Protein AF-A0A178X0Q4-F1 (afdb_monomer_lite)

Secondary structure (DSSP, 8-state):
-HHHHHHHHHHHHHHHHHHHHTT-HHHHHHHHHHHHHHHHHHHHHHHHHHHHTT-GGGHHHHHHHHHHHHHHHHHHHHHHHHTT-S-HHHHHHHHHHHHHHHHHHIIIIIHHHHHT--

Structure (mmCIF, N/CA/C/O backbone):
data_AF-A0A178X0Q4-F1
#
_entry.id   AF-A0A178X0Q4-F1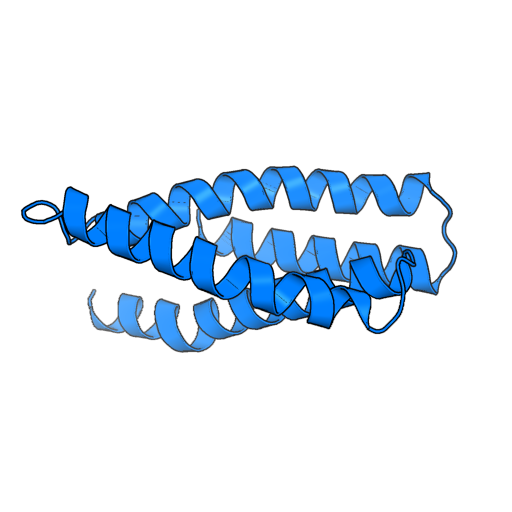
#
loop_
_atom_site.group_PDB
_atom_site.id
_atom_site.type_symbol
_atom_site.label_atom_id
_atom_site.label_alt_id
_atom_site.label_comp_id
_atom_site.label_asym_id
_atom_site.label_entity_id
_atom_site.label_seq_id
_atom_site.pdbx_PDB_ins_code
_atom_site.Cartn_x
_atom_s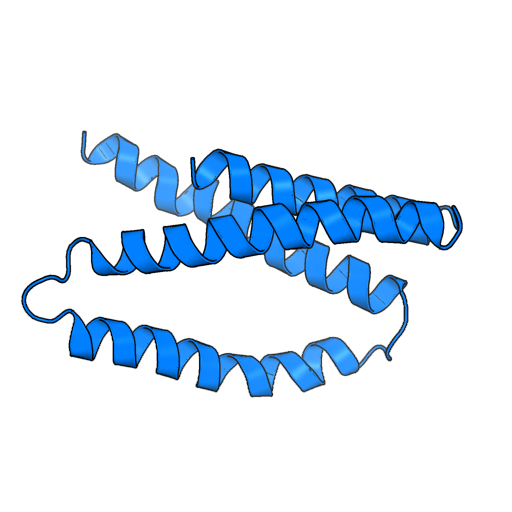ite.Cartn_y
_atom_site.Cartn_z
_atom_site.occupancy
_atom_site.B_iso_or_equiv
_atom_site.auth_seq_id
_atom_site.auth_comp_id
_atom_site.auth_asym_id
_atom_site.auth_atom_id
_atom_site.pdbx_PDB_model_num
ATOM 1 N N . MET A 1 1 ? 1.341 13.329 11.445 1.00 78.50 1 MET A N 1
ATOM 2 C CA . MET A 1 1 ? 2.519 12.544 11.004 1.00 78.50 1 MET A CA 1
ATOM 3 C C . MET A 1 1 ? 2.130 11.283 10.235 1.00 78.50 1 MET A C 1
ATOM 5 O O . MET A 1 1 ? 2.575 11.142 9.106 1.00 78.50 1 MET A O 1
ATOM 9 N N . TYR A 1 2 ? 1.250 10.425 10.767 1.00 87.62 2 TYR A N 1
ATOM 10 C CA . TYR A 1 2 ? 0.823 9.187 10.089 1.00 87.62 2 TYR A CA 1
ATOM 11 C C . TYR A 1 2 ? 0.252 9.393 8.669 1.00 87.62 2 TYR A C 1
ATOM 13 O O . TYR A 1 2 ? 0.620 8.669 7.748 1.00 87.62 2 TYR A O 1
ATOM 21 N N . VAL A 1 3 ? -0.575 10.429 8.464 1.00 90.19 3 VAL A N 1
ATOM 22 C CA . VAL A 1 3 ? -1.159 10.753 7.145 1.00 90.19 3 VAL A CA 1
ATOM 23 C C . VAL A 1 3 ? -0.098 11.122 6.114 1.00 90.19 3 VAL A C 1
ATOM 25 O O . VAL A 1 3 ? -0.113 10.590 5.015 1.00 90.19 3 VAL A O 1
ATOM 28 N N . LEU A 1 4 ? 0.864 11.969 6.488 1.00 90.94 4 LEU A N 1
ATOM 29 C CA . LEU A 1 4 ? 1.953 12.359 5.590 1.00 90.94 4 LEU A CA 1
ATOM 30 C C . LEU A 1 4 ? 2.818 11.157 5.202 1.00 90.94 4 LEU A C 1
ATOM 32 O O . LEU A 1 4 ? 3.132 10.982 4.029 1.00 90.94 4 LEU A O 1
ATOM 36 N N . GLY A 1 5 ? 3.166 10.302 6.169 1.00 91.62 5 GLY A N 1
ATOM 37 C CA . GLY A 1 5 ? 3.982 9.120 5.896 1.00 91.62 5 GLY A CA 1
ATOM 38 C C . GLY A 1 5 ? 3.275 8.098 5.000 1.00 91.62 5 GLY A C 1
ATOM 39 O O . GLY A 1 5 ? 3.894 7.520 4.111 1.00 91.62 5 GLY A O 1
ATOM 40 N N . THR A 1 6 ? 1.971 7.885 5.188 1.00 91.56 6 THR A N 1
ATOM 41 C CA . THR A 1 6 ? 1.186 6.946 4.362 1.00 91.56 6 THR A CA 1
ATOM 42 C C . THR A 1 6 ? 0.994 7.474 2.941 1.00 91.56 6 THR A C 1
ATOM 44 O O . THR A 1 6 ? 1.205 6.740 1.982 1.00 91.56 6 THR A O 1
ATOM 47 N N . THR A 1 7 ? 0.728 8.772 2.772 1.00 92.88 7 THR A N 1
ATOM 48 C CA . THR A 1 7 ? 0.700 9.381 1.432 1.00 92.88 7 THR A CA 1
ATOM 49 C C . THR A 1 7 ? 2.072 9.363 0.756 1.00 92.88 7 THR A C 1
ATOM 51 O O . THR A 1 7 ? 2.165 9.131 -0.446 1.00 92.88 7 THR A O 1
ATOM 54 N N . PHE A 1 8 ? 3.149 9.569 1.520 1.00 94.19 8 PHE A N 1
ATOM 55 C CA . PHE A 1 8 ? 4.514 9.551 0.995 1.00 94.19 8 PHE A CA 1
ATOM 56 C C . PHE A 1 8 ? 4.942 8.145 0.557 1.00 94.19 8 PHE A C 1
ATOM 58 O O . PHE A 1 8 ? 5.502 7.985 -0.523 1.00 94.19 8 PHE A O 1
ATOM 65 N N . THR A 1 9 ? 4.638 7.113 1.350 1.00 93.06 9 THR A N 1
ATOM 66 C CA . THR A 1 9 ? 4.904 5.710 0.973 1.00 93.06 9 THR A CA 1
ATOM 67 C C . THR A 1 9 ? 4.142 5.298 -0.279 1.00 93.06 9 THR A C 1
ATOM 69 O O . THR A 1 9 ? 4.719 4.642 -1.143 1.00 93.06 9 THR A O 1
ATOM 72 N N . ALA A 1 10 ? 2.888 5.734 -0.432 1.00 93.56 10 ALA A N 1
ATOM 73 C CA . ALA A 1 10 ? 2.133 5.509 -1.660 1.00 93.56 10 ALA A CA 1
ATOM 74 C C . ALA A 1 10 ? 2.769 6.209 -2.872 1.00 93.56 10 ALA A C 1
ATOM 76 O O . ALA A 1 10 ? 2.914 5.590 -3.924 1.00 93.56 10 ALA A O 1
ATOM 77 N N . ALA A 1 11 ? 3.219 7.460 -2.724 1.00 94.81 11 ALA A N 1
ATOM 78 C CA . ALA A 1 11 ? 3.927 8.168 -3.790 1.00 94.81 11 ALA A CA 1
ATOM 79 C C . ALA A 1 11 ? 5.247 7.472 -4.174 1.00 94.81 11 ALA A C 1
ATOM 81 O O . ALA A 1 11 ? 5.534 7.303 -5.359 1.00 94.81 11 ALA A O 1
ATOM 82 N N . ALA A 1 12 ? 6.018 7.003 -3.188 1.00 94.12 12 ALA A N 1
ATOM 83 C CA . ALA A 1 12 ? 7.238 6.233 -3.420 1.00 94.12 12 ALA A CA 1
ATOM 84 C C . ALA A 1 12 ? 6.955 4.900 -4.139 1.00 94.12 12 ALA A C 1
ATOM 86 O O . ALA A 1 12 ? 7.703 4.529 -5.041 1.00 94.12 12 ALA A O 1
ATOM 87 N N . ALA A 1 13 ? 5.856 4.212 -3.810 1.00 93.81 13 ALA A N 1
ATOM 88 C CA . ALA A 1 13 ? 5.444 2.984 -4.494 1.00 93.81 13 ALA A CA 1
ATOM 89 C C . ALA A 1 13 ? 5.100 3.237 -5.974 1.00 93.81 13 ALA A C 1
ATOM 91 O O . ALA A 1 13 ? 5.538 2.497 -6.856 1.00 93.81 13 ALA A O 1
ATOM 92 N N . VAL A 1 14 ? 4.386 4.330 -6.264 1.00 94.38 14 VAL A N 1
ATOM 93 C CA . VAL A 1 14 ? 4.078 4.744 -7.643 1.00 94.38 14 VAL A CA 1
ATOM 94 C C . VAL A 1 14 ? 5.356 5.092 -8.409 1.00 94.38 14 VAL A C 1
ATOM 96 O O . VAL A 1 14 ? 5.529 4.645 -9.542 1.00 94.38 14 VAL A O 1
ATOM 99 N N . ALA A 1 15 ? 6.281 5.829 -7.787 1.00 92.62 15 ALA A N 1
ATOM 100 C CA . ALA A 1 15 ? 7.576 6.151 -8.385 1.00 92.62 15 ALA A CA 1
ATOM 101 C C . ALA A 1 15 ? 8.404 4.889 -8.685 1.00 92.62 15 ALA A C 1
ATOM 103 O O . ALA A 1 15 ? 8.986 4.780 -9.764 1.00 92.62 15 ALA A O 1
ATOM 104 N N . MET A 1 16 ? 8.400 3.907 -7.776 1.00 94.62 16 MET A N 1
ATOM 105 C CA . MET A 1 16 ? 9.029 2.599 -7.986 1.00 94.62 16 MET A CA 1
ATOM 106 C C . MET A 1 16 ? 8.420 1.872 -9.191 1.00 94.62 16 MET A C 1
ATOM 108 O O . MET A 1 16 ? 9.162 1.375 -10.035 1.00 94.62 16 MET A O 1
ATOM 112 N N . SER A 1 17 ? 7.090 1.846 -9.318 1.00 92.62 17 SER A N 1
ATOM 113 C CA . SER A 1 17 ? 6.423 1.245 -10.482 1.00 92.62 17 SER A CA 1
ATOM 114 C C . SER A 1 17 ? 6.783 1.952 -11.789 1.00 92.62 17 SER A C 1
ATOM 116 O O . SER A 1 17 ? 7.043 1.285 -12.787 1.00 92.62 17 SER A O 1
ATOM 118 N N . GLY A 1 18 ? 6.881 3.285 -11.781 1.00 91.62 18 GLY A N 1
ATOM 119 C CA . GLY A 1 18 ? 7.380 4.052 -12.923 1.00 91.62 18 GLY A CA 1
ATOM 120 C C . GLY A 1 18 ? 8.808 3.655 -13.310 1.00 91.62 18 GLY A C 1
ATOM 121 O O . GLY A 1 18 ? 9.065 3.351 -14.471 1.00 91.62 18 GLY A O 1
ATOM 122 N N . ALA A 1 19 ? 9.725 3.577 -12.341 1.00 91.94 19 ALA A N 1
ATOM 123 C CA . ALA A 1 19 ? 11.116 3.191 -12.588 1.00 91.94 19 ALA A CA 1
ATOM 124 C C . ALA A 1 19 ? 11.239 1.806 -13.247 1.00 91.94 19 ALA A C 1
ATOM 126 O O . ALA A 1 19 ? 12.063 1.620 -14.144 1.00 91.94 19 ALA A O 1
ATOM 127 N N . VAL A 1 20 ? 10.393 0.854 -12.838 1.00 92.62 20 VAL A N 1
ATOM 128 C CA . VAL A 1 20 ? 10.346 -0.483 -13.442 1.00 92.62 20 VAL A CA 1
ATOM 129 C C . VAL A 1 20 ? 9.785 -0.434 -14.867 1.00 92.62 20 VAL A C 1
ATOM 131 O O . VAL A 1 20 ? 10.373 -1.035 -15.763 1.00 92.62 20 VAL A O 1
ATOM 134 N N . LEU A 1 21 ? 8.688 0.296 -15.100 1.00 91.69 21 LEU A N 1
ATOM 135 C CA . LEU A 1 21 ? 8.051 0.400 -16.422 1.00 91.69 21 LEU A CA 1
ATOM 136 C C . LEU A 1 21 ? 8.954 1.066 -17.469 1.00 91.69 21 LEU A C 1
ATOM 138 O O . LEU A 1 21 ? 8.956 0.650 -18.624 1.00 91.69 21 LEU A O 1
ATOM 142 N N . PHE A 1 22 ? 9.738 2.069 -17.070 1.00 91.19 22 PHE A N 1
ATOM 143 C CA . PHE A 1 22 ? 10.683 2.757 -17.956 1.00 91.19 22 PHE A CA 1
ATOM 144 C C . PHE A 1 22 ? 12.051 2.067 -18.052 1.00 91.19 22 PHE A C 1
ATOM 146 O O . PHE A 1 22 ? 12.935 2.569 -18.742 1.00 91.19 22 PHE A O 1
ATOM 153 N N . GLY A 1 23 ? 12.257 0.940 -17.361 1.00 86.12 23 GLY A N 1
ATOM 154 C CA . GLY A 1 23 ? 13.525 0.212 -17.394 1.00 86.12 23 GLY A CA 1
ATOM 155 C C . GLY A 1 23 ? 14.715 1.032 -16.883 1.00 86.12 23 GLY A C 1
ATOM 156 O O . GLY A 1 23 ? 15.835 0.836 -17.345 1.00 86.12 23 GLY A O 1
ATOM 157 N N . ALA A 1 24 ? 14.497 1.940 -15.925 1.00 84.06 24 ALA A N 1
ATOM 158 C CA . ALA A 1 24 ? 15.475 2.937 -15.468 1.00 84.06 24 ALA A CA 1
ATOM 159 C C . ALA A 1 24 ? 16.690 2.358 -14.697 1.00 84.06 24 ALA A C 1
ATOM 161 O O . ALA A 1 24 ? 17.495 3.097 -14.126 1.00 84.06 24 ALA A O 1
ATOM 162 N N . GLY A 1 25 ? 16.840 1.032 -14.679 1.00 89.62 25 GLY A N 1
ATOM 163 C CA . GLY A 1 25 ? 17.929 0.317 -14.024 1.00 89.62 25 GLY A CA 1
ATOM 164 C C . GLY A 1 25 ? 17.729 0.112 -12.521 1.00 89.62 25 GLY A C 1
ATOM 165 O O . GLY A 1 25 ? 16.778 0.589 -11.901 1.00 89.62 25 GLY A O 1
ATOM 166 N N . LEU A 1 26 ? 18.660 -0.630 -11.916 1.00 89.25 26 LEU A N 1
ATOM 167 C CA . LEU A 1 26 ? 18.571 -1.051 -10.515 1.00 89.25 26 LEU A CA 1
ATOM 168 C C . LEU A 1 26 ? 18.622 0.131 -9.537 1.00 89.25 26 LEU A C 1
ATOM 170 O O . LEU A 1 26 ? 17.862 0.166 -8.574 1.00 89.25 26 LEU A O 1
ATOM 174 N N . ALA A 1 27 ? 19.483 1.120 -9.791 1.00 90.50 27 ALA A N 1
ATOM 175 C CA . ALA A 1 27 ? 19.619 2.283 -8.915 1.00 90.50 27 ALA A CA 1
ATOM 176 C C . ALA A 1 27 ? 18.307 3.082 -8.810 1.00 90.50 27 ALA A C 1
ATOM 178 O O . ALA A 1 27 ? 17.906 3.471 -7.713 1.00 90.50 27 ALA A O 1
ATOM 179 N N . ALA A 1 28 ? 17.597 3.252 -9.930 1.00 90.00 28 ALA A N 1
ATOM 180 C CA . ALA A 1 28 ? 16.312 3.946 -9.971 1.00 90.00 28 ALA A CA 1
ATOM 181 C C . ALA A 1 28 ? 15.186 3.183 -9.252 1.00 90.00 28 ALA A C 1
ATOM 183 O O . ALA A 1 28 ? 14.228 3.806 -8.806 1.00 90.00 28 ALA A O 1
ATOM 184 N N . LEU A 1 29 ? 15.302 1.859 -9.103 1.00 91.69 29 LEU A N 1
ATOM 185 C CA . LEU A 1 29 ? 14.388 1.040 -8.300 1.00 91.69 29 LEU A CA 1
ATOM 186 C C . LEU A 1 29 ? 14.720 1.123 -6.804 1.00 91.69 29 LEU A C 1
ATOM 188 O O . LEU A 1 29 ? 13.819 1.233 -5.973 1.00 91.69 29 LEU A O 1
ATOM 192 N N . LEU A 1 30 ? 16.006 1.087 -6.450 1.00 93.44 30 LEU A N 1
ATOM 193 C CA . LEU A 1 30 ? 16.451 1.046 -5.055 1.00 93.44 30 LEU A CA 1
ATOM 194 C C . LEU A 1 30 ? 16.145 2.333 -4.284 1.00 93.44 30 LEU A C 1
ATOM 196 O O . LEU A 1 30 ? 15.800 2.262 -3.107 1.00 93.44 30 LEU A O 1
ATOM 200 N N . ILE A 1 31 ? 16.234 3.499 -4.927 1.00 94.88 31 ILE A N 1
ATOM 201 C CA . ILE A 1 31 ? 15.937 4.793 -4.290 1.00 94.88 31 ILE A CA 1
ATOM 202 C C . ILE A 1 31 ? 14.490 4.855 -3.756 1.00 94.88 31 ILE A C 1
ATOM 204 O O . ILE A 1 31 ? 14.312 5.052 -2.550 1.00 94.88 31 ILE A O 1
ATOM 208 N N . PRO A 1 32 ? 13.439 4.670 -4.581 1.00 92.88 32 PRO A N 1
ATOM 209 C CA . PRO A 1 32 ? 12.064 4.707 -4.095 1.00 92.88 32 PRO A CA 1
ATOM 210 C C . PRO A 1 32 ? 11.759 3.548 -3.143 1.00 92.88 32 PRO A C 1
ATOM 212 O O . PRO A 1 32 ? 11.009 3.736 -2.188 1.00 92.88 32 PRO A O 1
ATOM 215 N N . LEU A 1 33 ? 12.387 2.384 -3.332 1.00 93.19 33 LEU A N 1
ATOM 216 C CA . LEU A 1 33 ? 12.272 1.261 -2.405 1.00 93.19 33 LEU A CA 1
ATOM 217 C C . LEU A 1 33 ? 12.803 1.609 -1.003 1.00 93.19 33 LEU A C 1
ATOM 219 O O . LEU A 1 33 ? 12.134 1.337 -0.007 1.00 93.19 33 LEU A O 1
ATOM 223 N N . ALA A 1 34 ? 13.967 2.255 -0.912 1.00 94.31 34 ALA A N 1
ATOM 224 C CA . ALA A 1 34 ? 14.543 2.693 0.357 1.00 94.31 34 ALA A CA 1
ATOM 225 C C . ALA A 1 34 ? 13.647 3.725 1.061 1.00 94.31 34 ALA A C 1
ATOM 227 O O . ALA A 1 34 ? 13.383 3.608 2.259 1.00 94.31 34 ALA A O 1
ATOM 228 N N . LEU A 1 35 ? 13.121 4.698 0.310 1.00 93.88 35 LEU A N 1
ATOM 229 C CA . LEU A 1 35 ? 12.178 5.693 0.830 1.00 93.88 35 LEU A CA 1
ATOM 230 C C . LEU A 1 35 ? 10.889 5.047 1.345 1.00 93.88 35 LEU A C 1
ATOM 232 O O . LEU A 1 35 ? 10.388 5.413 2.411 1.00 93.88 35 LEU A O 1
ATOM 236 N N . LEU A 1 36 ? 10.375 4.064 0.607 1.00 94.12 36 LEU A N 1
ATOM 237 C CA . LEU A 1 36 ? 9.191 3.312 0.986 1.00 94.12 36 LEU A CA 1
ATOM 238 C C . LEU A 1 36 ? 9.434 2.517 2.270 1.00 94.12 36 LEU A C 1
ATOM 240 O O . LEU A 1 36 ? 8.599 2.573 3.166 1.00 94.12 36 LEU A O 1
ATOM 244 N N . MET A 1 37 ? 10.574 1.838 2.412 1.00 93.69 37 MET A N 1
ATOM 245 C CA . MET A 1 37 ? 10.923 1.110 3.639 1.00 93.69 37 MET A CA 1
ATOM 246 C C . MET A 1 37 ? 11.056 2.049 4.845 1.00 93.69 37 MET A C 1
ATOM 248 O O . MET A 1 37 ? 10.512 1.767 5.913 1.00 93.69 37 MET A O 1
ATOM 252 N N . PHE A 1 38 ? 11.714 3.198 4.667 1.00 93.25 38 PHE A N 1
ATOM 253 C CA . PHE A 1 38 ? 11.915 4.188 5.726 1.00 93.25 38 PHE A CA 1
ATOM 254 C C . PHE A 1 38 ? 10.589 4.780 6.231 1.00 93.25 38 PHE A C 1
ATOM 256 O O . PHE A 1 38 ? 10.288 4.776 7.430 1.00 93.25 38 PHE A O 1
ATOM 263 N N . ALA A 1 39 ? 9.748 5.258 5.315 1.00 92.50 39 ALA A N 1
ATOM 264 C CA . ALA A 1 39 ? 8.456 5.827 5.677 1.00 92.50 39 ALA A CA 1
ATOM 265 C C . ALA A 1 39 ? 7.422 4.745 6.058 1.00 92.50 39 ALA A C 1
ATOM 267 O O . ALA A 1 39 ? 6.563 4.964 6.913 1.00 92.50 39 ALA A O 1
ATOM 268 N N . GLY A 1 40 ? 7.519 3.548 5.480 1.00 89.88 40 GLY A N 1
ATOM 269 C CA . GLY A 1 40 ? 6.662 2.398 5.770 1.00 89.88 40 GLY A CA 1
ATOM 270 C C . GLY A 1 40 ? 6.854 1.882 7.191 1.00 89.88 40 GLY A C 1
ATOM 271 O O . GLY A 1 40 ? 5.880 1.719 7.921 1.00 89.88 40 GLY A O 1
ATOM 272 N N . GLY A 1 41 ? 8.104 1.718 7.629 1.00 89.88 41 GLY A N 1
ATOM 273 C CA . GLY A 1 41 ? 8.398 1.281 8.994 1.00 89.88 41 GLY A CA 1
ATOM 274 C C . GLY A 1 41 ? 7.888 2.270 10.046 1.00 89.88 41 GLY A C 1
ATOM 275 O O . GLY A 1 41 ? 7.219 1.885 11.007 1.00 89.88 41 GLY A O 1
ATOM 276 N N . THR A 1 42 ? 8.130 3.568 9.835 1.00 89.75 42 THR A N 1
ATOM 277 C CA . THR A 1 42 ? 7.669 4.612 10.767 1.00 89.75 42 THR A CA 1
ATOM 278 C C . THR A 1 42 ? 6.146 4.729 10.796 1.00 89.75 42 THR A C 1
ATOM 280 O O . THR A 1 42 ? 5.559 4.869 11.871 1.00 89.75 42 THR A O 1
ATOM 283 N N . THR A 1 43 ? 5.468 4.640 9.650 1.00 91.94 43 THR A N 1
ATOM 284 C CA . THR A 1 43 ? 3.998 4.653 9.611 1.00 91.94 43 THR A CA 1
ATOM 285 C C . THR A 1 43 ? 3.404 3.429 10.284 1.00 91.94 43 THR A C 1
ATOM 287 O O . THR A 1 43 ? 2.472 3.589 11.063 1.00 91.94 43 THR A O 1
ATOM 290 N N . GLN A 1 44 ? 3.956 2.235 10.074 1.00 88.94 44 GLN A N 1
ATOM 291 C CA . GLN A 1 44 ? 3.445 1.012 10.690 1.00 88.94 44 GLN A CA 1
ATOM 292 C C . GLN A 1 44 ? 3.515 1.059 12.224 1.00 88.94 44 GLN A C 1
ATOM 294 O O . GLN A 1 44 ? 2.520 0.773 12.890 1.00 88.94 44 GLN A O 1
ATOM 299 N N . ALA A 1 45 ? 4.640 1.509 12.789 1.00 90.62 45 ALA A N 1
ATOM 300 C CA . ALA A 1 45 ? 4.782 1.677 14.237 1.00 90.62 45 ALA A CA 1
ATOM 301 C C . ALA A 1 45 ? 3.771 2.691 14.805 1.00 90.62 45 ALA A C 1
ATOM 303 O O . ALA A 1 45 ? 3.061 2.400 15.770 1.00 90.62 45 ALA A O 1
ATOM 304 N N . ASN A 1 46 ? 3.647 3.858 14.163 1.00 92.62 46 ASN A N 1
ATOM 305 C CA . ASN A 1 46 ? 2.689 4.890 14.568 1.00 92.62 46 ASN A CA 1
ATOM 306 C C . ASN A 1 46 ? 1.228 4.435 14.414 1.00 92.62 46 ASN A C 1
ATOM 308 O O . ASN A 1 46 ? 0.387 4.776 15.242 1.00 92.62 46 ASN A O 1
ATOM 312 N N . GLY A 1 47 ? 0.920 3.663 13.370 1.00 90.88 47 GLY A N 1
ATOM 313 C CA . GLY A 1 47 ? -0.412 3.120 13.118 1.00 90.88 47 GLY A CA 1
ATOM 314 C C . GLY A 1 47 ? -0.838 2.131 14.199 1.00 90.88 47 GLY A C 1
ATOM 315 O O . GLY A 1 47 ? -1.941 2.246 14.729 1.00 90.88 47 GLY A O 1
ATOM 316 N N . ASN A 1 48 ? 0.060 1.222 14.590 1.00 91.50 48 ASN A N 1
ATOM 317 C CA . ASN A 1 48 ? -0.184 0.297 15.696 1.00 91.50 48 ASN A CA 1
ATOM 318 C C . ASN A 1 48 ? -0.410 1.056 17.011 1.00 91.50 48 ASN A C 1
ATOM 320 O O . ASN A 1 48 ? -1.401 0.811 17.694 1.00 91.50 48 ASN A O 1
ATOM 324 N N . ALA A 1 49 ? 0.440 2.035 17.335 1.00 91.88 49 ALA A N 1
ATOM 325 C CA . ALA A 1 49 ? 0.256 2.860 18.529 1.00 91.88 49 ALA A CA 1
ATOM 326 C C . ALA A 1 49 ? -1.101 3.592 18.531 1.00 91.88 49 ALA A C 1
ATOM 328 O O . ALA A 1 49 ? -1.817 3.569 19.532 1.00 91.88 49 ALA A O 1
ATOM 329 N N . LEU A 1 50 ? -1.497 4.181 17.396 1.00 91.00 50 LEU A N 1
ATOM 330 C CA . LEU A 1 50 ? -2.777 4.879 17.254 1.00 91.00 50 LEU A CA 1
ATOM 331 C C . LEU A 1 50 ? -3.979 3.934 17.407 1.00 91.00 50 LEU A C 1
ATOM 333 O O . LEU A 1 50 ? -4.969 4.302 18.036 1.00 91.00 50 LEU A O 1
ATOM 337 N N . ALA A 1 51 ? -3.890 2.711 16.879 1.00 90.56 51 ALA A N 1
ATOM 338 C CA . ALA A 1 51 ? -4.940 1.704 17.022 1.00 90.56 51 ALA A CA 1
ATOM 339 C C . ALA A 1 51 ? -5.157 1.295 18.493 1.00 90.56 51 ALA A C 1
ATOM 341 O O . ALA A 1 51 ? -6.294 1.079 18.926 1.00 90.56 51 ALA A O 1
ATOM 342 N N . LEU A 1 52 ? -4.084 1.237 19.287 1.00 91.94 52 LEU A N 1
ATOM 343 C CA . LEU A 1 52 ? -4.156 0.898 20.709 1.00 91.94 52 LEU A CA 1
ATOM 344 C C . LEU A 1 52 ? -4.472 2.086 21.623 1.00 91.94 52 LEU A C 1
ATOM 346 O O . LEU A 1 52 ? -4.879 1.852 22.760 1.00 91.94 52 LEU A O 1
ATOM 350 N N . ALA A 1 53 ? -4.321 3.331 21.161 1.00 90.88 53 ALA A N 1
ATOM 351 C CA . ALA A 1 53 ? -4.420 4.528 22.002 1.00 90.88 53 ALA A CA 1
ATOM 352 C C . ALA A 1 53 ? -5.720 4.593 22.832 1.00 90.88 53 ALA A C 1
ATOM 354 O O . ALA A 1 53 ? -5.689 4.961 24.003 1.00 90.88 53 ALA A O 1
ATOM 355 N N . ASN A 1 54 ? -6.849 4.155 22.263 1.00 85.38 54 ASN A N 1
ATOM 356 C CA . ASN A 1 54 ? -8.155 4.145 22.939 1.00 85.38 54 ASN A CA 1
ATOM 357 C C . ASN A 1 54 ? -8.469 2.842 23.704 1.00 85.38 54 ASN A C 1
ATOM 359 O O . ASN A 1 54 ? -9.538 2.710 24.296 1.00 85.38 54 ASN A O 1
ATOM 363 N N . HIS A 1 55 ? -7.558 1.866 23.711 1.00 88.31 55 HIS A N 1
ATOM 364 C CA . HIS A 1 55 ? -7.786 0.518 24.243 1.00 88.31 55 HIS A CA 1
ATOM 365 C C . HIS A 1 55 ? -7.024 0.233 25.550 1.00 88.31 55 HIS A C 1
ATOM 367 O O . HIS A 1 55 ? -6.821 -0.929 25.889 1.00 88.31 55 HIS A O 1
ATOM 373 N N . GLY A 1 56 ? -6.648 1.255 26.331 1.00 80.62 56 GLY A N 1
ATOM 374 C CA . GLY A 1 56 ? -5.756 1.126 27.500 1.00 80.62 56 GLY A CA 1
ATOM 375 C C . GLY A 1 56 ? -6.108 0.005 28.495 1.00 80.62 56 GLY A C 1
ATOM 376 O O . GLY A 1 56 ? -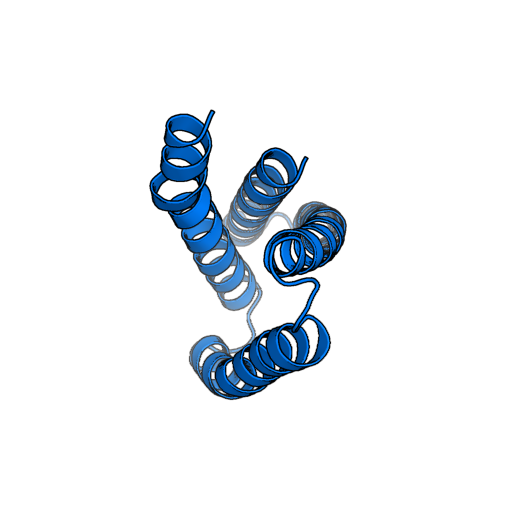5.250 -0.803 28.838 1.00 80.62 56 GLY A O 1
ATOM 377 N N . LYS A 1 57 ? -7.384 -0.134 28.892 1.00 85.94 57 LYS A N 1
ATOM 378 C CA . LYS A 1 57 ? -7.833 -1.183 29.840 1.00 85.94 57 LYS A CA 1
ATOM 379 C C . LYS A 1 57 ? -7.737 -2.613 29.277 1.00 85.94 57 LYS A C 1
ATOM 381 O O . LYS A 1 57 ? -7.787 -3.581 30.028 1.00 85.94 57 LYS A O 1
ATOM 386 N N . ARG A 1 58 ? -7.649 -2.758 27.952 1.00 89.31 58 ARG A N 1
ATOM 387 C CA . ARG A 1 58 ? -7.609 -4.033 27.216 1.00 89.31 58 ARG A CA 1
ATOM 388 C C . ARG A 1 58 ? -6.474 -4.052 26.182 1.00 89.31 58 ARG A C 1
ATOM 390 O O . ARG A 1 58 ? -6.586 -4.703 25.148 1.00 89.31 58 ARG A O 1
ATOM 397 N N . ALA A 1 59 ? -5.375 -3.346 26.453 1.00 88.56 59 ALA A N 1
ATOM 398 C CA . ALA A 1 59 ? -4.309 -3.145 25.474 1.00 88.56 59 ALA A CA 1
ATOM 399 C C . ALA A 1 59 ? -3.668 -4.471 25.031 1.00 88.56 59 ALA A C 1
ATOM 401 O O . ALA A 1 59 ? -3.404 -4.651 23.847 1.00 88.56 59 ALA A O 1
ATOM 402 N N . GLY A 1 60 ? -3.501 -5.428 25.953 1.00 91.06 60 GLY A N 1
ATOM 403 C CA . GLY A 1 60 ? -2.943 -6.749 25.645 1.00 91.06 60 GLY A CA 1
ATOM 404 C C . GLY A 1 60 ? -3.817 -7.581 24.699 1.00 91.06 60 GLY A C 1
ATOM 405 O O . GLY A 1 60 ? -3.307 -8.156 23.742 1.00 91.06 60 GLY A O 1
ATOM 406 N N . THR A 1 61 ? -5.139 -7.605 24.903 1.00 93.75 61 THR A N 1
ATOM 407 C CA . THR A 1 61 ? -6.047 -8.342 24.007 1.00 93.75 61 THR A CA 1
ATOM 408 C C . THR A 1 61 ? -6.232 -7.626 22.672 1.00 93.75 61 THR A C 1
ATOM 410 O O . THR A 1 61 ? -6.274 -8.282 21.636 1.00 93.75 61 THR A O 1
ATOM 413 N N 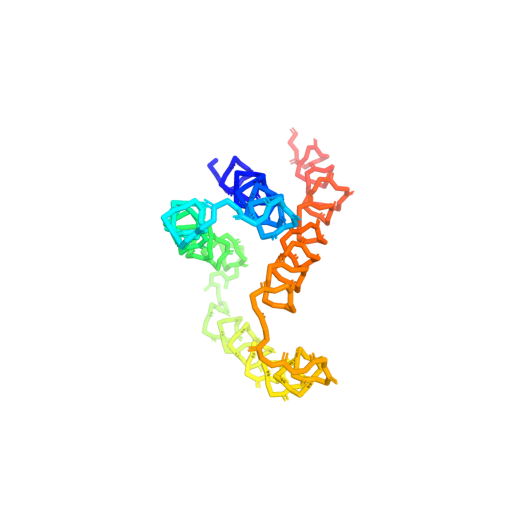. ALA A 1 62 ? -6.267 -6.289 22.665 1.00 93.75 62 ALA A N 1
ATOM 414 C CA . ALA A 1 62 ? -6.269 -5.502 21.433 1.00 93.75 62 ALA A CA 1
ATOM 415 C C . ALA A 1 62 ? -4.988 -5.734 20.608 1.00 93.75 62 ALA A C 1
ATOM 417 O O . ALA A 1 62 ? -5.070 -5.960 19.401 1.00 93.75 62 ALA A O 1
ATOM 418 N N . ALA A 1 63 ? -3.816 -5.764 21.255 1.00 92.56 63 ALA A N 1
ATOM 419 C CA . ALA A 1 63 ? -2.544 -6.103 20.616 1.00 92.56 63 ALA A CA 1
ATOM 420 C C . ALA A 1 63 ? -2.551 -7.530 20.053 1.00 92.56 63 ALA A C 1
ATOM 422 O O . ALA A 1 63 ? -2.132 -7.744 18.917 1.00 92.56 63 ALA A O 1
ATOM 423 N N . ALA A 1 64 ? -3.071 -8.498 20.818 1.00 94.88 64 ALA A N 1
ATOM 424 C CA . ALA A 1 64 ? -3.195 -9.881 20.368 1.00 94.88 64 ALA A CA 1
ATOM 425 C C . ALA A 1 64 ? -4.087 -9.992 19.121 1.00 94.88 64 ALA A C 1
ATOM 427 O O . ALA A 1 64 ? -3.729 -10.685 18.173 1.00 94.88 64 ALA A O 1
ATOM 428 N N . LEU A 1 65 ? -5.208 -9.266 19.061 1.00 95.25 65 LEU A N 1
ATOM 429 C CA . LEU A 1 65 ? -6.075 -9.238 17.877 1.00 95.25 65 LEU A CA 1
ATOM 430 C C . LEU A 1 65 ? -5.402 -8.580 16.661 1.00 95.25 65 LEU A C 1
ATOM 432 O O . LEU A 1 65 ? -5.539 -9.073 15.544 1.00 95.25 65 LEU A O 1
ATOM 436 N N . LEU A 1 66 ? -4.639 -7.501 16.858 1.00 93.31 66 LEU A N 1
ATOM 437 C CA . LEU A 1 66 ? -3.879 -6.856 15.778 1.00 93.31 66 LEU A CA 1
ATOM 438 C C . LEU A 1 66 ? -2.744 -7.745 15.242 1.00 93.31 66 LEU A C 1
ATOM 440 O O . LEU A 1 66 ? -2.508 -7.800 14.034 1.00 93.31 66 LEU A O 1
ATOM 444 N N . GLY A 1 67 ? -2.059 -8.470 16.127 1.00 93.81 67 GLY A N 1
ATOM 445 C CA . GLY A 1 67 ? -1.029 -9.433 15.742 1.00 93.81 67 GLY A CA 1
ATOM 446 C C . GLY A 1 67 ? -1.618 -10.648 15.028 1.00 93.81 67 GLY A C 1
ATOM 447 O O . GLY A 1 67 ? -1.163 -11.007 13.945 1.00 93.81 67 GLY A O 1
ATOM 448 N N . THR A 1 68 ? -2.662 -11.257 15.596 1.00 96.12 68 THR A N 1
ATOM 449 C CA . THR A 1 68 ? -3.324 -12.439 15.014 1.00 96.12 68 THR A CA 1
ATOM 450 C C . THR A 1 68 ? -3.958 -12.142 13.660 1.00 96.12 68 THR A C 1
ATOM 452 O O . THR A 1 68 ? -3.852 -12.976 12.768 1.00 96.12 68 THR A O 1
ATOM 455 N N . SER A 1 69 ? -4.540 -10.957 13.450 1.00 95.06 69 SER A N 1
ATOM 456 C CA . SER A 1 69 ? -5.063 -10.568 12.134 1.00 95.06 69 SER A CA 1
ATOM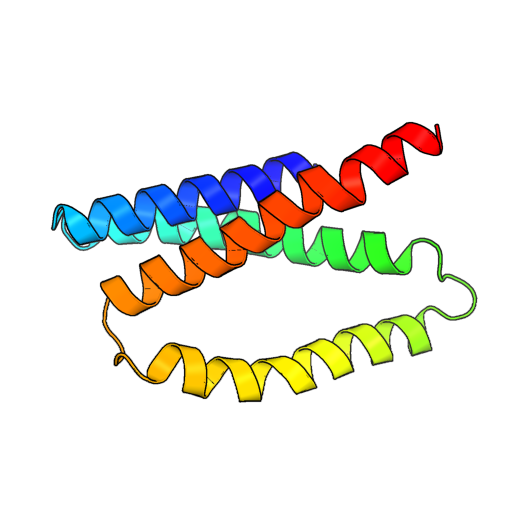 457 C C . SER A 1 69 ? -3.951 -10.441 11.089 1.00 95.06 69 SER A C 1
ATOM 459 O O . SER A 1 69 ? -4.095 -10.953 9.980 1.00 95.06 69 SER A O 1
ATOM 461 N N . SER A 1 70 ? -2.808 -9.853 11.455 1.00 92.69 70 SER A N 1
ATOM 462 C CA . SER A 1 70 ? -1.633 -9.766 10.577 1.00 92.69 70 SER A CA 1
ATOM 463 C C . SER A 1 70 ? -1.075 -11.156 10.244 1.00 92.69 70 SER A C 1
ATOM 465 O O . SER A 1 70 ? -0.786 -11.443 9.082 1.00 92.69 70 SER A O 1
ATOM 467 N N . PHE A 1 71 ? -0.992 -12.044 11.241 1.00 93.44 71 PHE A N 1
ATOM 468 C CA . PHE A 1 71 ? -0.583 -13.440 11.058 1.00 93.44 71 PHE A CA 1
ATOM 469 C C . PHE A 1 71 ? -1.580 -14.268 10.245 1.00 93.44 71 PHE A C 1
ATOM 471 O O . PHE A 1 71 ? -1.161 -15.190 9.557 1.00 93.44 71 PHE A O 1
ATOM 478 N N . ALA A 1 72 ? -2.876 -13.959 10.299 1.00 94.69 72 ALA A N 1
ATOM 479 C CA . ALA A 1 72 ? -3.890 -14.644 9.505 1.00 94.69 72 ALA A CA 1
ATOM 480 C C . ALA A 1 72 ? -3.862 -14.196 8.036 1.00 94.69 72 ALA A C 1
ATOM 482 O O . ALA A 1 72 ? -3.973 -15.018 7.131 1.00 94.69 72 ALA A O 1
ATOM 483 N N . ILE A 1 73 ? -3.691 -12.894 7.791 1.00 93.50 73 ILE A N 1
ATOM 484 C CA . ILE A 1 73 ? -3.715 -12.319 6.440 1.00 93.50 73 ILE A CA 1
ATOM 485 C C . ILE A 1 73 ? -2.403 -12.592 5.694 1.00 93.50 73 ILE A C 1
ATOM 487 O O . ILE A 1 73 ? -2.432 -12.891 4.501 1.00 93.50 73 ILE A O 1
ATOM 491 N N . GLY A 1 74 ? -1.252 -12.532 6.373 1.00 91.31 74 GLY A N 1
ATOM 492 C CA . GLY A 1 74 ? 0.070 -12.686 5.751 1.00 91.31 74 GLY A CA 1
ATOM 493 C C . GLY A 1 74 ? 0.218 -13.942 4.872 1.00 91.31 74 GLY A C 1
ATOM 494 O O . GLY A 1 74 ? 0.542 -13.805 3.690 1.00 91.31 74 GLY A O 1
ATOM 495 N N . PRO A 1 75 ? -0.077 -15.152 5.389 1.00 93.19 75 PRO A N 1
ATOM 496 C CA . PRO A 1 75 ? -0.011 -16.398 4.626 1.00 93.19 75 PRO A CA 1
ATOM 497 C C . PRO A 1 75 ? -0.984 -16.469 3.447 1.00 93.19 75 PRO A C 1
ATOM 499 O O . PRO A 1 75 ? -0.716 -17.195 2.499 1.00 93.19 75 PRO A O 1
ATOM 502 N N . VAL A 1 76 ? -2.095 -15.727 3.483 1.00 92.81 76 VAL A N 1
ATOM 503 C CA . VAL A 1 76 ? -3.058 -15.652 2.371 1.00 92.81 76 VAL A CA 1
ATOM 504 C C . VAL A 1 76 ? -2.546 -14.714 1.277 1.00 92.81 76 VAL A C 1
ATOM 506 O O . VAL A 1 76 ? -2.684 -15.001 0.090 1.00 92.81 76 VAL A O 1
ATOM 509 N N . VAL A 1 77 ? -1.905 -13.607 1.659 1.00 89.88 77 VAL A N 1
ATOM 510 C CA . VAL A 1 77 ? -1.348 -12.622 0.720 1.00 89.88 77 VAL A CA 1
ATOM 511 C C . VAL A 1 77 ? -0.101 -13.155 0.005 1.00 89.88 77 VAL A C 1
ATOM 513 O O . VAL A 1 77 ? 0.076 -12.887 -1.181 1.00 89.88 77 VAL A O 1
ATOM 516 N N . ALA A 1 78 ? 0.740 -13.942 0.681 1.00 88.12 78 ALA A N 1
ATOM 517 C CA . ALA A 1 78 ? 1.969 -14.499 0.109 1.00 88.12 78 ALA A CA 1
ATOM 518 C C . ALA A 1 78 ? 1.773 -15.264 -1.225 1.00 88.12 78 ALA A C 1
ATOM 520 O O . ALA A 1 78 ? 2.454 -14.923 -2.197 1.00 88.12 78 ALA A O 1
ATOM 521 N N . PRO A 1 79 ? 0.852 -16.245 -1.345 1.00 89.00 79 PRO A N 1
ATOM 522 C CA . PRO A 1 79 ? 0.579 -16.902 -2.618 1.00 89.00 79 PRO A CA 1
ATOM 523 C C . PRO A 1 79 ? -0.078 -15.945 -3.615 1.00 89.00 79 PRO A C 1
ATOM 525 O O . PRO A 1 79 ? 0.328 -15.939 -4.769 1.00 89.00 79 PRO A O 1
ATOM 528 N N . LEU A 1 80 ? -1.012 -15.084 -3.184 1.00 87.00 80 LEU A N 1
ATOM 529 C CA . LEU A 1 80 ? -1.694 -14.121 -4.065 1.00 87.00 80 LEU A CA 1
ATOM 530 C C . LEU A 1 80 ? -0.714 -13.203 -4.810 1.00 87.00 80 LEU A C 1
ATOM 532 O O . LEU A 1 80 ? -0.856 -12.993 -6.010 1.00 87.00 80 LEU A O 1
ATOM 536 N N . VAL A 1 81 ? 0.300 -12.692 -4.111 1.00 88.44 81 VAL A N 1
ATOM 537 C CA . VAL A 1 81 ? 1.352 -11.832 -4.684 1.00 88.44 81 VAL A CA 1
ATOM 538 C C . VAL A 1 81 ? 2.312 -12.632 -5.575 1.00 88.44 81 VAL A C 1
ATOM 540 O O . VAL A 1 81 ? 2.905 -12.081 -6.500 1.00 88.44 81 VAL A O 1
ATOM 543 N N . SER A 1 82 ? 2.431 -13.940 -5.334 1.00 85.75 82 SER A N 1
ATOM 544 C CA . SER A 1 82 ? 3.349 -14.842 -6.040 1.00 85.75 82 SER A CA 1
ATOM 545 C C . SER A 1 82 ? 2.748 -15.484 -7.301 1.00 85.75 82 SER A C 1
ATOM 547 O O . SER A 1 82 ? 3.498 -16.012 -8.119 1.00 85.75 82 SER A O 1
ATOM 549 N N . LEU A 1 83 ? 1.423 -15.409 -7.509 1.00 82.94 83 LEU A N 1
ATOM 550 C CA . LEU A 1 83 ? 0.723 -15.981 -8.678 1.00 82.94 83 LEU A CA 1
ATOM 551 C C . LEU A 1 83 ? 1.204 -15.415 -10.030 1.00 82.94 83 LEU A C 1
ATOM 553 O O . LEU A 1 83 ? 1.040 -16.068 -11.055 1.00 82.94 83 LEU A O 1
ATOM 557 N N . GLY A 1 84 ? 1.818 -14.228 -10.037 1.00 72.69 84 GLY A N 1
ATOM 558 C CA . GLY A 1 84 ? 2.417 -13.593 -11.220 1.00 72.69 84 GLY A CA 1
ATOM 559 C C . GLY A 1 84 ? 3.943 -13.728 -11.319 1.00 72.69 84 GLY A C 1
ATOM 560 O O . GLY A 1 84 ? 4.565 -12.996 -12.087 1.00 72.69 84 GLY A O 1
ATOM 561 N N . GLY A 1 85 ? 4.562 -14.598 -10.512 1.00 83.12 85 GLY A N 1
ATOM 562 C CA . GLY A 1 85 ? 6.017 -14.746 -10.415 1.00 83.12 85 GLY A CA 1
ATOM 563 C C . GLY A 1 85 ? 6.721 -13.614 -9.651 1.00 83.12 85 GLY A C 1
ATOM 564 O O . GLY A 1 85 ? 6.143 -12.571 -9.343 1.00 83.12 85 GLY A O 1
ATOM 565 N N . THR A 1 86 ? 8.007 -13.810 -9.349 1.00 84.88 86 THR A N 1
ATOM 566 C CA . THR A 1 86 ? 8.839 -12.879 -8.565 1.00 84.88 86 THR A CA 1
ATOM 567 C C . THR A 1 86 ? 9.607 -11.918 -9.473 1.00 84.88 86 THR A C 1
ATOM 569 O O . THR A 1 86 ? 10.831 -11.988 -9.588 1.00 84.88 86 THR A O 1
ATOM 572 N N . THR A 1 87 ? 8.883 -11.037 -10.163 1.00 89.75 87 THR A N 1
ATOM 573 C CA . THR A 1 87 ? 9.487 -10.001 -11.017 1.00 89.75 87 THR A CA 1
ATOM 574 C C . THR A 1 87 ? 9.484 -8.633 -10.324 1.00 89.75 87 THR A C 1
ATOM 576 O O . THR A 1 87 ? 8.634 -8.387 -9.460 1.00 89.75 87 THR A O 1
ATOM 579 N N . PRO A 1 88 ? 10.376 -7.700 -10.718 1.00 88.25 88 PRO A N 1
ATOM 580 C CA . PRO A 1 88 ? 10.326 -6.316 -10.244 1.00 88.25 88 PRO A CA 1
ATOM 581 C C . PRO A 1 88 ? 8.966 -5.646 -10.489 1.00 88.25 88 PRO A C 1
ATOM 583 O O . PRO A 1 88 ? 8.516 -4.866 -9.653 1.00 88.25 88 PRO A O 1
ATOM 586 N N . LEU A 1 89 ? 8.292 -5.997 -11.595 1.00 89.94 89 LEU A N 1
ATOM 587 C CA . LEU A 1 89 ? 6.943 -5.523 -11.923 1.00 89.94 89 LEU A CA 1
ATOM 588 C C . LEU A 1 89 ? 5.899 -6.053 -10.939 1.00 89.94 89 LEU A C 1
ATOM 590 O O . LEU A 1 89 ? 5.120 -5.270 -10.402 1.00 89.94 89 LEU A O 1
ATOM 594 N N . SER A 1 90 ? 5.891 -7.363 -10.670 1.00 89.81 90 SER A N 1
ATOM 595 C CA . SER A 1 90 ? 4.954 -7.971 -9.715 1.00 89.81 90 SER A CA 1
ATOM 596 C C . SER A 1 90 ? 5.113 -7.353 -8.324 1.00 89.81 90 SER A C 1
ATOM 598 O O . SER A 1 90 ? 4.128 -7.008 -7.670 1.00 89.81 90 SER A O 1
ATOM 600 N N . MET A 1 91 ? 6.357 -7.135 -7.891 1.00 91.56 91 MET A N 1
ATOM 601 C CA . MET A 1 91 ? 6.661 -6.476 -6.624 1.00 91.56 91 MET A CA 1
ATOM 602 C C . MET A 1 91 ? 6.168 -5.021 -6.595 1.00 91.56 91 MET A C 1
ATOM 604 O O . MET A 1 91 ? 5.441 -4.637 -5.680 1.00 91.56 91 MET A O 1
ATOM 608 N N . SER A 1 92 ? 6.530 -4.202 -7.588 1.00 92.38 92 SER A N 1
ATOM 609 C CA . SER A 1 92 ? 6.182 -2.777 -7.582 1.00 92.38 92 SER A CA 1
ATOM 610 C C . SER A 1 92 ? 4.668 -2.561 -7.653 1.00 92.38 92 SER A C 1
ATOM 612 O O . SER A 1 92 ? 4.125 -1.732 -6.920 1.00 92.38 92 SER A O 1
ATOM 614 N N . LEU A 1 93 ? 3.968 -3.347 -8.478 1.00 91.62 93 LEU A N 1
ATOM 615 C CA . LEU A 1 93 ? 2.515 -3.282 -8.631 1.00 91.62 93 LEU A CA 1
ATOM 616 C C . LEU A 1 93 ? 1.786 -3.674 -7.349 1.00 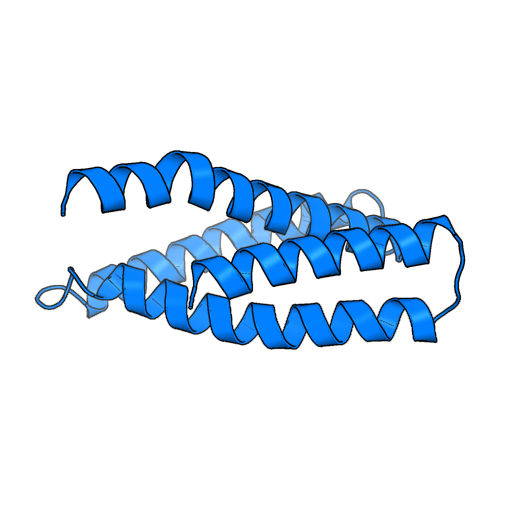91.62 93 LEU A C 1
ATOM 618 O O . LEU A 1 93 ? 0.866 -2.973 -6.931 1.00 91.62 93 LEU A O 1
ATOM 622 N N . THR A 1 94 ? 2.201 -4.761 -6.702 1.00 92.25 94 THR A N 1
ATOM 623 C CA . THR A 1 94 ? 1.540 -5.242 -5.479 1.00 92.25 94 THR A CA 1
ATOM 624 C C . THR A 1 94 ? 1.738 -4.271 -4.320 1.00 92.25 94 THR A C 1
ATOM 626 O O . THR A 1 94 ? 0.777 -3.956 -3.617 1.00 92.25 94 THR A O 1
ATOM 629 N N . MET A 1 95 ? 2.934 -3.692 -4.182 1.00 92.75 95 MET A N 1
ATOM 630 C CA . MET A 1 95 ? 3.187 -2.623 -3.213 1.00 92.75 95 MET A CA 1
ATOM 631 C C . MET A 1 95 ? 2.368 -1.366 -3.534 1.00 92.75 95 MET A C 1
ATOM 633 O O . MET A 1 95 ? 1.749 -0.793 -2.639 1.00 92.75 95 MET A O 1
ATOM 637 N N . THR A 1 96 ? 2.293 -0.963 -4.805 1.00 94.44 96 THR A N 1
ATOM 638 C CA . THR A 1 96 ? 1.506 0.209 -5.232 1.00 94.44 96 THR A CA 1
ATOM 639 C C . THR A 1 96 ? 0.020 0.022 -4.943 1.00 94.44 96 THR A C 1
ATOM 641 O O . THR A 1 96 ? -0.617 0.923 -4.401 1.00 94.44 96 THR A O 1
ATOM 644 N N . ALA A 1 97 ? -0.529 -1.159 -5.231 1.00 93.81 97 ALA A N 1
ATOM 645 C CA . ALA A 1 97 ? -1.913 -1.490 -4.919 1.00 93.81 97 ALA A CA 1
ATOM 646 C C . ALA A 1 97 ? -2.167 -1.477 -3.403 1.00 93.81 97 ALA A C 1
ATOM 648 O O . ALA A 1 97 ? -3.112 -0.835 -2.949 1.00 93.81 97 ALA A O 1
ATOM 649 N N . ALA A 1 98 ? -1.306 -2.119 -2.607 1.00 92.19 98 ALA A N 1
ATOM 650 C CA . ALA A 1 98 ? -1.470 -2.198 -1.157 1.00 92.19 98 ALA A CA 1
ATOM 651 C C . ALA A 1 98 ? -1.409 -0.817 -0.477 1.00 92.19 98 ALA A C 1
ATOM 653 O O . ALA A 1 98 ? -2.327 -0.446 0.259 1.00 92.19 98 ALA A O 1
ATOM 654 N N . TYR A 1 99 ? -0.369 -0.021 -0.755 1.00 93.31 99 TYR A N 1
ATOM 655 C CA . TYR A 1 99 ? -0.236 1.331 -0.195 1.00 93.31 99 TYR A CA 1
ATOM 656 C C . TYR A 1 99 ? -1.265 2.308 -0.775 1.00 93.31 99 TYR A C 1
ATOM 658 O O . TYR A 1 99 ? -1.720 3.210 -0.067 1.00 93.31 99 TYR A O 1
ATOM 666 N N . GLY A 1 100 ? -1.681 2.111 -2.028 1.00 94.56 100 GLY A N 1
ATOM 667 C CA . GLY A 1 100 ? -2.771 2.855 -2.651 1.00 94.56 100 GLY A CA 1
ATOM 668 C C . GLY A 1 100 ? -4.093 2.637 -1.917 1.00 94.56 100 GLY A C 1
ATOM 669 O O . GLY A 1 100 ? -4.705 3.601 -1.460 1.00 94.56 100 GLY A O 1
ATOM 670 N N . VAL A 1 101 ? -4.491 1.378 -1.709 1.00 94.50 101 VAL A N 1
ATOM 671 C CA . VAL A 1 101 ? -5.703 1.026 -0.949 1.00 94.50 101 VAL A CA 1
ATOM 672 C C . VAL A 1 101 ? -5.625 1.561 0.481 1.00 94.50 101 VAL A C 1
ATOM 674 O O . VAL A 1 101 ? -6.584 2.170 0.954 1.00 94.50 101 VAL A O 1
ATOM 677 N N . ALA A 1 102 ? -4.480 1.417 1.155 1.00 92.00 102 ALA A N 1
ATOM 678 C CA . ALA A 1 102 ? -4.286 1.960 2.500 1.00 92.00 102 ALA A CA 1
ATOM 679 C C . ALA A 1 102 ? -4.471 3.489 2.545 1.00 92.00 102 ALA A C 1
ATOM 681 O O . ALA A 1 102 ? -5.145 4.009 3.435 1.00 92.00 102 ALA A O 1
ATOM 682 N N . THR A 1 103 ? -3.931 4.210 1.560 1.00 93.81 103 THR A N 1
ATOM 683 C CA . THR A 1 103 ? -4.046 5.674 1.461 1.00 93.81 103 THR A CA 1
ATOM 684 C C . THR A 1 103 ? -5.477 6.113 1.163 1.00 93.81 103 THR A C 1
ATOM 686 O O . THR A 1 103 ? -5.969 7.061 1.777 1.00 93.81 103 THR A O 1
ATOM 689 N N . VAL A 1 104 ? -6.175 5.404 0.273 1.00 95.38 104 VAL A N 1
ATOM 690 C CA . VAL A 1 104 ? -7.588 5.656 -0.043 1.00 95.38 104 VAL A CA 1
ATOM 691 C C . VAL A 1 104 ? -8.461 5.437 1.192 1.00 95.38 104 VAL A C 1
ATOM 693 O O . VAL A 1 104 ? -9.266 6.302 1.533 1.00 95.38 104 VAL A O 1
ATOM 696 N N . LEU A 1 105 ? -8.272 4.329 1.915 1.00 93.69 105 LEU A N 1
ATOM 697 C CA . LEU A 1 105 ? -8.999 4.051 3.157 1.00 93.69 105 LEU A CA 1
ATOM 698 C C . LEU A 1 105 ? -8.720 5.107 4.229 1.00 93.69 105 LEU A C 1
ATOM 700 O O . LEU A 1 105 ? -9.639 5.551 4.921 1.00 93.69 105 LEU A O 1
ATOM 704 N N . LEU A 1 106 ? -7.472 5.557 4.349 1.00 91.81 106 LEU A N 1
ATOM 705 C CA . LEU A 1 106 ? -7.120 6.617 5.282 1.00 91.81 106 LEU A CA 1
ATOM 706 C C . LEU A 1 106 ? -7.869 7.917 4.967 1.00 91.81 106 LEU A C 1
ATOM 708 O O . LEU A 1 106 ? -8.457 8.524 5.863 1.00 91.81 106 LEU A O 1
ATOM 712 N N . TRP A 1 107 ? -7.873 8.332 3.702 1.00 92.44 107 TRP A N 1
ATOM 713 C CA . TRP A 1 107 ? -8.501 9.579 3.276 1.00 92.44 107 TRP A CA 1
ATOM 714 C C . TRP A 1 107 ? -10.027 9.535 3.303 1.00 92.44 107 TRP A C 1
ATOM 716 O O . TRP A 1 107 ? -10.647 10.513 3.716 1.00 92.44 107 TRP A O 1
ATOM 726 N N . LEU A 1 108 ? -10.635 8.421 2.891 1.00 93.25 108 LEU A N 1
ATOM 727 C CA . LEU A 1 108 ? -12.090 8.305 2.762 1.00 93.25 108 LEU A CA 1
ATOM 728 C C . LEU A 1 108 ? -12.784 7.822 4.038 1.00 93.25 108 LEU A C 1
ATOM 730 O O . LEU A 1 108 ? -13.923 8.205 4.289 1.00 93.25 108 LEU A O 1
ATOM 734 N N . ALA A 1 109 ? -12.138 6.983 4.849 1.00 91.44 109 ALA A N 1
ATOM 735 C CA . ALA A 1 109 ? -12.770 6.401 6.032 1.00 91.44 109 ALA A CA 1
ATOM 736 C C . ALA A 1 109 ? -12.255 7.013 7.338 1.00 91.44 109 ALA A C 1
ATOM 738 O O . ALA A 1 109 ? -13.054 7.321 8.221 1.00 91.44 109 ALA A O 1
ATOM 739 N N . VAL A 1 110 ? -10.942 7.203 7.482 1.00 88.31 110 VAL A N 1
ATOM 740 C CA . VAL A 1 110 ? -10.337 7.584 8.770 1.00 88.31 110 VAL A CA 1
ATOM 741 C C . VAL A 1 110 ? -10.348 9.100 8.975 1.00 88.31 110 VAL A C 1
ATOM 743 O O . VAL A 1 110 ? -10.835 9.580 10.000 1.00 88.31 110 VAL A O 1
ATOM 746 N N . LEU A 1 111 ? -9.875 9.871 7.991 1.00 86.38 111 LEU A N 1
ATOM 747 C CA . LEU A 1 111 ? -9.808 11.336 8.066 1.00 86.38 111 LEU A CA 1
ATOM 748 C C . LEU A 1 111 ? -11.171 12.008 8.323 1.00 86.38 111 LEU A C 1
ATOM 750 O O . LEU A 1 111 ? -11.235 12.899 9.172 1.00 86.38 111 LEU A O 1
ATOM 754 N N . PRO A 1 112 ? -12.271 11.606 7.655 1.00 85.88 112 PRO A N 1
ATOM 755 C CA . PRO A 1 112 ? -13.574 12.231 7.862 1.00 85.88 112 PRO A CA 1
ATOM 756 C C . PRO A 1 112 ? -14.148 11.915 9.242 1.00 85.88 112 PRO A C 1
ATOM 758 O O . PRO A 1 112 ? -14.817 12.754 9.836 1.00 85.88 112 PRO A O 1
ATOM 761 N N . ARG A 1 113 ? -13.865 10.720 9.779 1.00 83.94 113 ARG A N 1
ATOM 762 C CA . ARG A 1 113 ? -14.304 10.315 11.123 1.00 83.94 113 ARG A CA 1
ATOM 763 C C . ARG A 1 113 ? -13.557 11.072 12.219 1.00 83.94 113 ARG A C 1
ATOM 765 O O . ARG A 1 113 ? -14.186 11.504 13.180 1.00 83.94 113 ARG A O 1
ATOM 772 N N . LEU A 1 114 ? -12.254 11.302 12.041 1.00 80.06 114 LEU A N 1
ATOM 773 C CA . LEU A 1 114 ? -11.457 12.148 12.938 1.00 80.06 114 LEU A CA 1
ATOM 774 C C . LEU A 1 114 ? -11.966 13.593 12.947 1.00 80.06 114 LEU A C 1
ATOM 776 O O . LEU A 1 114 ? -12.155 14.164 14.012 1.00 80.06 114 LEU A O 1
ATOM 780 N N . ARG A 1 115 ? -12.254 14.160 11.768 1.00 79.56 115 ARG A N 1
ATOM 781 C CA . ARG A 1 115 ? -12.762 15.536 11.632 1.00 79.56 115 ARG A CA 1
ATOM 782 C C . ARG A 1 115 ? -14.159 15.745 12.216 1.00 79.56 115 ARG A C 1
ATOM 784 O O . ARG A 1 115 ? -14.475 16.860 12.585 1.00 79.56 115 ARG A O 1
ATOM 791 N N . ARG A 1 116 ? -14.994 14.703 12.275 1.00 75.06 116 ARG A N 1
ATOM 792 C CA . ARG A 1 116 ? -16.329 14.763 12.902 1.00 75.06 116 ARG A CA 1
ATOM 793 C C . ARG A 1 116 ? -16.301 14.638 14.426 1.00 75.06 116 ARG A C 1
ATOM 795 O O . ARG A 1 116 ? -17.330 14.852 15.051 1.00 75.06 116 ARG A O 1
ATOM 802 N N . SER A 1 117 ? -15.171 14.227 14.995 1.00 60.41 117 SER A N 1
ATOM 803 C CA . SER A 1 117 ? -15.019 13.990 16.436 1.00 60.41 117 SER A CA 1
ATOM 804 C C . SER A 1 117 ? -14.281 15.129 17.155 1.00 60.41 117 SER A C 1
ATOM 806 O O . SER A 1 117 ? -14.051 15.021 18.356 1.00 60.41 117 SER A O 1
ATOM 808 N N . ALA A 1 118 ? -13.877 16.171 16.420 1.00 54.41 118 ALA A N 1
ATOM 809 C CA . ALA A 1 118 ? -13.229 17.388 16.908 1.00 54.41 118 ALA A CA 1
ATOM 810 C C . ALA A 1 118 ? -14.189 18.570 16.748 1.00 54.41 118 ALA A C 1
ATOM 812 O O . ALA A 1 118 ? -14.153 19.460 17.622 1.00 54.41 118 ALA A O 1
#

Radius of gyration: 16.24 Å; chains: 1; bounding box: 36×34×48 Å

Foldseek 3Di:
DLLVLLVLLLVLLVQLLVCVVVVVDDVSNVVSVVSNVVSVVVNVVVVLCVQQVVVVVPSPVSVVVVVVVCVVVVVVVVVVLPVVHDDSNSVSVVSNVVSVVVSCCCVPPVVVVVVVVD

pLDDT: mean 90.08, std 5.97, range [54.41, 96.12]

Sequence (118 aa):
MYVLGTTFTAAAAVAMSGAVLFGAGLAALLIPLALLMFAGGTTQANGNALALANHGKRAGTAAALLGTSSFAIGPVVAPLVSLGGTTPLSMSLTMTAAYGVATVLLWLAVLPRLRRSA